Protein AF-A0A538QWW3-F1 (afdb_monomer)

Mean predicted aligned error: 13.83 Å

Structure (mmCIF, N/CA/C/O backbone):
data_AF-A0A538QWW3-F1
#
_entry.id   AF-A0A538QWW3-F1
#
loop_
_atom_site.group_PDB
_atom_site.id
_atom_site.type_symbol
_atom_site.label_atom_id
_atom_site.label_alt_id
_atom_site.label_comp_id
_atom_site.label_asym_id
_atom_site.label_entity_id
_atom_site.label_seq_id
_atom_site.pdbx_PDB_ins_code
_atom_site.Cartn_x
_atom_site.Cartn_y
_atom_site.Cartn_z
_atom_site.occupancy
_atom_site.B_iso_or_equiv
_atom_site.auth_seq_id
_atom_site.auth_comp_id
_atom_site.auth_asym_id
_atom_site.auth_atom_id
_atom_site.pdbx_PDB_model_num
ATOM 1 N N . SER A 1 1 ? 0.703 12.419 -10.344 1.00 78.25 1 SER A N 1
ATOM 2 C CA . SER A 1 1 ? 0.386 13.708 -9.673 1.00 78.25 1 SER A CA 1
ATOM 3 C C . SER A 1 1 ? -0.178 13.482 -8.267 1.00 78.25 1 SER A C 1
ATOM 5 O O . SER A 1 1 ? -0.816 12.458 -8.045 1.00 78.25 1 SER A O 1
ATOM 7 N N . SER A 1 2 ? -0.003 14.412 -7.312 1.00 77.75 2 SER A N 1
ATOM 8 C CA . SER A 1 2 ? -0.575 14.305 -5.947 1.00 77.75 2 SER A CA 1
ATOM 9 C C . SER A 1 2 ? -2.097 14.118 -5.947 1.00 77.75 2 SER A C 1
ATOM 11 O O . SER A 1 2 ? -2.632 13.401 -5.109 1.00 77.75 2 SER A O 1
ATOM 13 N N . ARG A 1 3 ? -2.795 14.693 -6.939 1.00 85.31 3 ARG A N 1
ATOM 14 C CA . ARG A 1 3 ? -4.247 14.516 -7.123 1.00 85.31 3 ARG A CA 1
ATOM 15 C C . ARG A 1 3 ? -4.625 13.088 -7.528 1.00 85.31 3 ARG A C 1
ATOM 17 O O . ARG A 1 3 ? -5.686 12.616 -7.147 1.00 85.31 3 ARG A O 1
ATOM 24 N N . GLU A 1 4 ? -3.783 12.401 -8.297 1.00 86.50 4 GLU A N 1
ATOM 25 C CA . GLU A 1 4 ? -4.025 11.001 -8.680 1.00 86.50 4 GLU A CA 1
ATOM 26 C C . GLU A 1 4 ? -3.789 10.066 -7.503 1.00 86.50 4 GLU A C 1
ATOM 28 O O . GLU A 1 4 ? -4.623 9.210 -7.238 1.00 86.50 4 GLU A O 1
ATOM 33 N N . GLN A 1 5 ? -2.713 10.290 -6.745 1.00 87.69 5 GLN A N 1
ATOM 34 C CA . GLN A 1 5 ? -2.453 9.519 -5.532 1.00 87.69 5 GLN A CA 1
ATOM 35 C C . GLN A 1 5 ? -3.594 9.671 -4.513 1.00 87.69 5 GLN A C 1
ATOM 37 O O . GLN A 1 5 ? -3.982 8.690 -3.888 1.00 87.69 5 GLN A O 1
ATOM 42 N N . TYR A 1 6 ? -4.188 10.865 -4.405 1.00 89.44 6 TYR A N 1
ATOM 43 C CA . TYR A 1 6 ? -5.386 11.078 -3.592 1.00 89.44 6 TYR A CA 1
ATOM 44 C C . TYR A 1 6 ? -6.577 10.239 -4.082 1.00 89.44 6 TYR A C 1
ATOM 46 O O . TYR A 1 6 ? -7.195 9.534 -3.292 1.00 89.44 6 TYR A O 1
ATOM 54 N N . ARG A 1 7 ? -6.847 10.220 -5.396 1.00 89.38 7 ARG A N 1
ATOM 55 C CA . ARG A 1 7 ? -7.897 9.361 -5.977 1.00 89.38 7 ARG A CA 1
ATOM 56 C C . ARG A 1 7 ? -7.643 7.877 -5.719 1.00 89.38 7 ARG A C 1
ATOM 58 O O . ARG A 1 7 ? -8.589 7.113 -5.547 1.00 89.38 7 ARG A O 1
ATOM 65 N N . TRP A 1 8 ? -6.382 7.446 -5.713 1.00 91.50 8 TRP A N 1
ATOM 66 C CA . TRP A 1 8 ? -6.031 6.072 -5.359 1.00 91.50 8 TRP A CA 1
ATOM 67 C C . TRP A 1 8 ? -6.380 5.771 -3.903 1.00 91.50 8 TRP A C 1
ATOM 69 O O . TRP A 1 8 ? -6.960 4.720 -3.643 1.00 91.50 8 TRP A O 1
ATOM 79 N N . MET A 1 9 ? -6.095 6.697 -2.981 1.00 93.38 9 MET A N 1
ATOM 80 C CA . MET A 1 9 ? -6.507 6.573 -1.580 1.00 93.38 9 MET A CA 1
ATOM 81 C C . MET A 1 9 ? -8.030 6.508 -1.460 1.00 93.38 9 MET A C 1
ATOM 83 O O . MET A 1 9 ? -8.527 5.590 -0.826 1.00 93.38 9 MET A O 1
ATOM 87 N N . GLU A 1 10 ? -8.782 7.401 -2.112 1.00 92.00 10 GLU A N 1
ATOM 88 C CA . GLU A 1 10 ? -10.256 7.385 -2.082 1.00 92.00 10 GLU A CA 1
ATOM 89 C C . GLU A 1 10 ? -10.829 6.038 -2.543 1.00 92.00 10 GLU A C 1
ATOM 91 O O . GLU A 1 10 ? -11.673 5.449 -1.866 1.00 92.00 10 GLU A O 1
ATOM 96 N N . ARG A 1 11 ? -10.325 5.510 -3.666 1.00 90.81 11 ARG A N 1
ATOM 97 C CA . ARG A 1 11 ? -10.724 4.192 -4.185 1.00 90.81 11 ARG A CA 1
ATOM 98 C C . ARG A 1 11 ? -10.365 3.067 -3.223 1.00 90.81 11 ARG A C 1
ATOM 100 O O . ARG A 1 11 ? -11.183 2.183 -2.986 1.00 90.81 11 ARG A O 1
ATOM 107 N N . PHE A 1 12 ? -9.162 3.109 -2.653 1.00 92.31 12 PHE A N 1
ATOM 108 C CA . PHE A 1 12 ? -8.731 2.112 -1.683 1.00 92.31 12 PHE A CA 1
ATOM 109 C C . PHE A 1 12 ? -9.616 2.129 -0.440 1.00 92.31 12 PHE A C 1
ATOM 111 O O . PHE A 1 12 ? -10.113 1.079 -0.049 1.00 92.31 12 PHE A O 1
ATOM 118 N N . VAL A 1 13 ? -9.881 3.303 0.131 1.00 92.75 13 VAL A N 1
ATOM 119 C CA . VAL A 1 13 ? -10.772 3.461 1.286 1.00 92.75 13 VAL A CA 1
ATOM 120 C C . VAL A 1 13 ? -12.167 2.917 0.983 1.00 92.75 13 VAL A C 1
ATOM 122 O O . VAL A 1 13 ? -12.717 2.187 1.802 1.00 92.75 13 VAL A O 1
ATOM 125 N N . GLY A 1 14 ? -12.705 3.177 -0.213 1.00 88.50 14 GLY A N 1
ATOM 126 C CA . GLY A 1 14 ? -13.983 2.610 -0.657 1.00 88.50 14 GLY A CA 1
ATOM 127 C C . GLY A 1 14 ? -14.010 1.076 -0.731 1.00 88.50 14 GLY A C 1
ATOM 128 O O . GLY A 1 14 ? -15.069 0.481 -0.553 1.00 88.50 14 GLY A O 1
ATOM 129 N N . SER A 1 15 ? -12.860 0.428 -0.942 1.00 87.88 15 SER A N 1
ATOM 130 C CA . SER A 1 15 ? -12.737 -1.039 -0.974 1.00 87.88 15 SER A CA 1
ATOM 131 C C . SER A 1 15 ? -12.601 -1.694 0.409 1.00 87.88 15 SER A C 1
ATOM 133 O O . SER A 1 15 ? -12.748 -2.911 0.529 1.00 87.88 15 SER A O 1
ATOM 135 N N . VAL A 1 16 ? -12.299 -0.916 1.458 1.00 89.50 16 VAL A N 1
ATOM 136 C CA . VAL A 1 16 ? -12.078 -1.441 2.814 1.00 89.50 16 VAL A CA 1
ATOM 137 C C . VAL A 1 16 ? -13.399 -1.918 3.404 1.00 89.50 16 VAL A C 1
ATOM 139 O O . VAL A 1 16 ? -14.355 -1.154 3.518 1.00 89.50 16 VAL A O 1
ATOM 142 N N . LEU A 1 17 ? -13.460 -3.177 3.831 1.00 82.62 17 LEU A N 1
ATOM 143 C CA . LEU A 1 17 ? -14.691 -3.742 4.389 1.00 82.62 17 LEU A CA 1
ATOM 144 C C . LEU A 1 17 ? -14.801 -3.691 5.909 1.00 82.62 17 LEU A C 1
ATOM 146 O O . LEU A 1 17 ? -15.907 -3.806 6.435 1.00 82.62 17 LEU A O 1
ATOM 150 N N . ASP A 1 18 ? -13.685 -3.532 6.616 1.00 86.00 18 ASP A N 1
ATOM 151 C CA . ASP A 1 18 ? -13.709 -3.217 8.042 1.00 86.00 18 ASP A CA 1
ATOM 152 C C . ASP A 1 18 ? -14.274 -1.798 8.208 1.00 86.00 18 ASP A C 1
ATOM 154 O O . ASP A 1 18 ? -13.600 -0.813 7.917 1.00 86.00 18 ASP A O 1
ATOM 158 N N . GLU A 1 19 ? -15.541 -1.716 8.616 1.00 88.12 19 GLU A N 1
ATOM 159 C CA . GLU A 1 19 ? -16.287 -0.470 8.818 1.00 88.12 19 GLU A CA 1
ATOM 160 C C . GLU A 1 19 ? -15.541 0.524 9.737 1.00 88.12 19 GLU A C 1
ATOM 162 O O . GLU A 1 19 ? -15.233 1.627 9.276 1.00 88.12 19 GLU A O 1
ATOM 167 N N . PRO A 1 20 ? -15.152 0.154 10.980 1.00 89.56 20 PRO A N 1
ATOM 168 C CA . PRO A 1 20 ? -14.334 1.008 11.840 1.00 89.56 20 PRO A CA 1
ATOM 169 C C . PRO A 1 20 ? -13.042 1.515 11.193 1.00 89.56 20 PRO A C 1
ATOM 171 O O . PRO A 1 20 ? -12.663 2.674 11.382 1.00 89.56 20 PRO A O 1
ATOM 174 N N . LEU A 1 21 ? -12.328 0.658 10.457 1.00 91.62 21 LEU A N 1
ATOM 175 C CA . LEU A 1 21 ? -11.115 1.074 9.755 1.00 91.62 21 LEU A CA 1
ATOM 176 C C . LEU A 1 21 ? -11.446 2.042 8.619 1.00 91.62 21 LEU A C 1
ATOM 178 O O . LEU A 1 21 ? -10.783 3.068 8.476 1.00 91.62 21 LEU A O 1
ATOM 182 N N . ARG A 1 22 ? -12.466 1.736 7.816 1.00 92.06 22 ARG A N 1
ATOM 183 C CA . ARG A 1 22 ? -12.878 2.570 6.691 1.00 92.06 22 ARG A CA 1
ATOM 184 C C . ARG A 1 22 ? -13.247 3.971 7.162 1.00 92.06 22 ARG A C 1
ATOM 186 O O . ARG A 1 22 ? -12.752 4.935 6.590 1.00 92.06 22 ARG A O 1
ATOM 193 N N . GLU A 1 23 ? -14.033 4.095 8.229 1.00 92.31 23 GLU A N 1
ATOM 194 C CA . GLU A 1 23 ? -14.380 5.388 8.831 1.00 92.31 23 GLU A CA 1
ATOM 195 C C . GLU A 1 23 ? -13.134 6.175 9.263 1.00 92.31 23 GLU A C 1
ATOM 197 O O . GLU A 1 23 ? -12.991 7.356 8.935 1.00 92.31 23 GLU A O 1
ATOM 202 N N . ARG A 1 24 ? -12.180 5.517 9.938 1.00 94.25 24 ARG A N 1
ATOM 203 C CA . ARG A 1 24 ? -10.902 6.141 10.325 1.00 94.25 24 ARG A CA 1
ATOM 204 C C . ARG A 1 24 ? -10.103 6.607 9.115 1.00 94.25 24 ARG A C 1
ATOM 206 O O . ARG A 1 24 ? -9.533 7.697 9.148 1.00 94.25 24 ARG A O 1
ATOM 213 N N . LEU A 1 25 ? -10.069 5.810 8.050 1.00 95.38 25 LEU A N 1
ATOM 214 C CA . LEU A 1 25 ? -9.359 6.170 6.832 1.00 95.38 25 LEU A CA 1
ATOM 215 C C . LEU A 1 25 ? -10.032 7.346 6.114 1.00 95.38 25 LEU A C 1
ATOM 217 O O . LEU A 1 25 ? -9.315 8.262 5.720 1.00 95.38 25 LEU A O 1
ATOM 221 N N . ILE A 1 26 ? -11.369 7.388 6.028 1.00 94.00 26 ILE A N 1
ATOM 222 C CA . ILE A 1 26 ? -12.127 8.527 5.470 1.00 94.00 26 ILE A CA 1
ATOM 223 C C . ILE A 1 26 ? -11.737 9.831 6.176 1.00 94.00 26 ILE A C 1
ATOM 225 O O . ILE A 1 26 ? -11.444 10.827 5.521 1.00 94.00 26 ILE A O 1
ATOM 229 N N . ILE A 1 27 ? -11.668 9.820 7.508 1.00 93.88 27 ILE A N 1
ATOM 230 C CA . ILE A 1 27 ? -11.266 11.001 8.286 1.00 93.88 27 ILE A CA 1
ATOM 231 C C . ILE A 1 27 ? -9.786 11.335 8.047 1.00 93.88 27 ILE A C 1
ATOM 233 O O . ILE A 1 27 ? -9.409 12.502 7.935 1.00 93.88 27 ILE A O 1
ATOM 237 N N . SER A 1 28 ? -8.926 10.318 7.958 1.00 95.50 28 SER A N 1
ATOM 238 C CA . SER A 1 28 ? -7.481 10.516 7.812 1.00 95.50 28 SER A CA 1
ATOM 239 C C . SER A 1 28 ? -7.089 11.193 6.498 1.00 95.50 28 SER A C 1
ATOM 241 O O . SER A 1 28 ? -6.098 11.929 6.471 1.00 95.50 28 SER A O 1
ATOM 243 N N . ILE A 1 29 ? -7.864 10.977 5.429 1.00 92.56 29 ILE A N 1
ATOM 244 C CA . ILE A 1 29 ? -7.560 11.522 4.105 1.00 92.56 29 ILE A CA 1
ATOM 245 C C . ILE A 1 29 ? -8.024 12.970 3.923 1.00 92.56 29 ILE A C 1
ATOM 247 O O . ILE A 1 29 ? -7.627 13.598 2.952 1.00 92.56 29 ILE A O 1
ATOM 251 N N . ASP A 1 30 ? -8.793 13.543 4.849 1.00 91.00 30 ASP A N 1
ATOM 252 C CA . ASP A 1 30 ? -9.335 14.894 4.678 1.00 91.00 30 ASP A CA 1
ATOM 253 C C . ASP A 1 30 ? -8.367 16.009 5.116 1.00 91.00 30 ASP A C 1
ATOM 255 O O . ASP A 1 30 ? -7.974 16.090 6.276 1.00 91.00 30 ASP A O 1
ATOM 259 N N . GLY A 1 31 ? -8.009 16.928 4.221 1.00 86.56 31 GLY A N 1
ATOM 260 C CA . GLY A 1 31 ? -7.201 18.109 4.552 1.00 86.56 31 GLY A CA 1
ATOM 261 C C . GLY A 1 31 ? -5.676 17.908 4.523 1.00 86.56 31 GLY A C 1
ATOM 262 O O . GLY A 1 31 ? -5.135 16.983 3.911 1.00 86.56 31 GLY A O 1
ATOM 263 N N . LYS A 1 32 ? -4.936 18.848 5.133 1.00 88.88 32 LYS A N 1
ATOM 264 C CA . LYS A 1 32 ? -3.461 18.874 5.084 1.00 88.88 32 LYS A CA 1
ATOM 265 C C . LYS A 1 32 ? -2.876 17.674 5.841 1.00 88.88 32 LYS A C 1
ATOM 267 O O . LYS A 1 32 ? -3.297 17.367 6.949 1.00 88.88 32 LYS A O 1
ATOM 272 N N . GLY A 1 33 ? -1.877 17.015 5.249 1.00 89.56 33 GLY A N 1
ATOM 273 C CA . GLY A 1 33 ? -1.226 15.846 5.859 1.00 89.56 33 GLY A CA 1
ATOM 274 C C . GLY A 1 33 ? -1.998 14.531 5.693 1.00 89.56 33 GLY A C 1
ATOM 275 O O . GLY A 1 33 ? -1.711 13.565 6.398 1.00 89.56 33 GLY A O 1
ATOM 276 N N . ALA A 1 34 ? -2.951 14.474 4.755 1.00 92.56 34 ALA A N 1
ATOM 277 C CA . ALA A 1 34 ? -3.742 13.286 4.430 1.00 92.56 34 ALA A CA 1
ATOM 278 C C . ALA A 1 34 ? -2.905 12.009 4.245 1.00 92.56 34 ALA A C 1
ATOM 280 O O . ALA A 1 34 ? -3.192 10.979 4.846 1.00 92.56 34 ALA A O 1
ATOM 281 N N . PHE A 1 35 ? -1.825 12.084 3.462 1.00 90.44 35 PHE A N 1
ATOM 282 C CA . PHE A 1 35 ? -0.953 10.938 3.188 1.00 90.44 35 PHE A CA 1
ATOM 283 C C . PHE A 1 35 ? -0.283 10.376 4.440 1.00 90.44 35 PHE A C 1
ATOM 285 O O . PHE A 1 35 ? -0.208 9.158 4.593 1.00 90.44 35 PHE A O 1
ATOM 292 N N . ARG A 1 36 ? 0.204 11.253 5.328 1.00 90.75 36 ARG A N 1
ATOM 293 C CA . ARG A 1 36 ? 0.856 10.836 6.572 1.00 90.75 36 ARG A CA 1
ATOM 294 C C . ARG A 1 36 ? -0.152 10.140 7.481 1.00 90.75 36 ARG A C 1
ATOM 296 O O . ARG A 1 36 ? 0.020 8.964 7.771 1.00 90.75 36 ARG A O 1
ATOM 303 N N . ARG A 1 37 ? -1.269 10.805 7.794 1.00 93.12 37 ARG A N 1
ATOM 304 C CA . ARG A 1 37 ? -2.307 10.243 8.675 1.00 93.12 37 ARG A CA 1
ATOM 305 C C . ARG A 1 37 ? -2.913 8.950 8.136 1.00 93.12 37 ARG A C 1
ATOM 307 O O . ARG A 1 37 ? -3.185 8.041 8.909 1.00 93.12 37 ARG A O 1
ATOM 314 N N . PHE A 1 38 ? -3.102 8.843 6.825 1.00 94.94 38 PHE A N 1
ATOM 315 C CA . PHE A 1 38 ? -3.553 7.603 6.201 1.00 94.94 38 PHE A CA 1
ATOM 316 C C . PHE A 1 38 ? -2.573 6.448 6.446 1.00 94.94 38 PHE A C 1
ATOM 318 O O . PHE A 1 38 ? -2.989 5.371 6.873 1.00 94.94 38 PHE A O 1
ATOM 325 N N . LYS A 1 39 ? -1.265 6.671 6.239 1.00 90.31 39 LYS A N 1
ATOM 326 C CA . LYS A 1 39 ? -0.232 5.673 6.563 1.00 90.31 39 LYS A CA 1
ATOM 327 C C . LYS A 1 39 ? -0.219 5.350 8.060 1.00 90.31 39 LYS A C 1
ATOM 329 O O . LYS A 1 39 ? -0.112 4.176 8.400 1.00 90.31 39 LYS A O 1
ATOM 334 N N . ASP A 1 40 ? -0.370 6.356 8.920 1.00 91.12 40 ASP A N 1
ATOM 335 C CA . ASP A 1 40 ? -0.381 6.188 10.378 1.00 91.12 40 ASP A CA 1
ATOM 336 C C . ASP A 1 40 ? -1.537 5.288 10.829 1.00 91.12 40 ASP A C 1
ATOM 338 O O . ASP A 1 40 ? -1.336 4.379 11.631 1.00 91.12 40 ASP A O 1
ATOM 342 N N . VAL A 1 41 ? -2.738 5.475 10.266 1.00 92.31 41 VAL A N 1
ATOM 343 C CA . VAL A 1 41 ? -3.880 4.585 10.526 1.00 92.31 41 VAL A CA 1
ATOM 344 C C . VAL A 1 41 ? -3.551 3.156 10.095 1.00 92.31 41 VAL A C 1
ATOM 346 O O . VAL A 1 41 ? -3.798 2.223 10.854 1.00 92.31 41 VAL A O 1
ATOM 349 N N . LEU A 1 42 ? -2.942 2.970 8.920 1.00 90.88 42 LEU A N 1
ATOM 350 C CA . LEU A 1 42 ? -2.574 1.6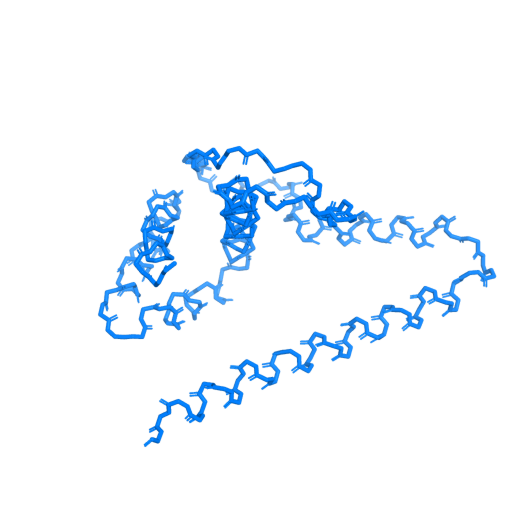46 8.414 1.00 90.88 42 LEU A CA 1
ATOM 351 C C . LEU A 1 42 ? -1.494 0.937 9.249 1.00 90.88 42 LEU A C 1
ATOM 353 O O . LEU A 1 42 ? -1.425 -0.290 9.205 1.00 90.88 42 LEU A O 1
ATOM 357 N N . LEU A 1 43 ? -0.679 1.640 10.046 1.00 85.62 43 LEU A N 1
ATOM 358 C CA . LEU A 1 43 ? 0.307 0.991 10.929 1.00 85.62 43 LEU A CA 1
ATOM 359 C C . LEU A 1 43 ? -0.346 0.023 11.923 1.00 85.62 43 LEU A C 1
ATOM 361 O O . LEU A 1 43 ? 0.241 -1.008 12.247 1.00 85.62 43 LEU A O 1
ATOM 365 N N . ALA A 1 44 ? -1.572 0.318 12.360 1.00 85.19 44 ALA A N 1
ATOM 366 C CA . ALA A 1 44 ? -2.334 -0.549 13.254 1.00 85.19 44 ALA A CA 1
ATOM 367 C C . ALA A 1 44 ? -3.004 -1.742 12.537 1.00 85.19 44 ALA A C 1
ATOM 369 O O . ALA A 1 44 ? -3.545 -2.621 13.205 1.00 85.19 44 ALA A O 1
ATOM 370 N N . TYR A 1 45 ? -2.963 -1.796 11.199 1.00 87.81 45 TYR A N 1
ATOM 371 C CA . TYR A 1 45 ? -3.652 -2.798 10.377 1.00 87.81 45 TYR A CA 1
ATOM 372 C C . TYR A 1 45 ? -2.700 -3.389 9.322 1.00 87.81 45 TYR A C 1
ATOM 374 O O . TYR A 1 45 ? -2.798 -3.048 8.141 1.00 87.81 45 TYR A O 1
ATOM 382 N N . PRO A 1 46 ? -1.779 -4.297 9.707 1.00 82.69 46 PRO A N 1
ATOM 383 C CA . PRO A 1 46 ? -0.721 -4.791 8.821 1.00 82.69 46 PRO A CA 1
ATOM 384 C C . PRO A 1 46 ? -1.214 -5.391 7.496 1.00 82.69 46 PRO A C 1
ATOM 386 O O . PRO A 1 46 ? -0.605 -5.140 6.460 1.00 82.69 46 PRO A O 1
ATOM 389 N N . ALA A 1 47 ? -2.331 -6.128 7.511 1.00 81.56 47 ALA A N 1
ATOM 390 C CA . ALA A 1 47 ? -2.907 -6.734 6.307 1.00 81.56 47 ALA A CA 1
ATOM 391 C C . ALA A 1 47 ? -3.442 -5.681 5.318 1.00 81.56 47 ALA A C 1
ATOM 393 O O . ALA A 1 47 ? -3.177 -5.742 4.121 1.00 81.56 47 ALA A O 1
ATOM 394 N N . GLU A 1 48 ? -4.151 -4.667 5.817 1.00 86.06 48 GLU A N 1
ATOM 395 C CA . GLU A 1 48 ? -4.684 -3.571 4.996 1.00 86.06 48 GLU A CA 1
ATOM 396 C C . GLU A 1 48 ? -3.570 -2.633 4.527 1.00 86.06 48 GLU A C 1
ATOM 398 O O . GLU A 1 48 ? -3.596 -2.141 3.401 1.00 86.06 48 GLU A O 1
ATOM 403 N N . ARG A 1 49 ? -2.542 -2.443 5.361 1.00 87.94 49 ARG A N 1
ATOM 404 C CA . ARG A 1 49 ? -1.312 -1.742 4.993 1.00 87.94 49 ARG A CA 1
ATOM 405 C C . ARG A 1 49 ? -0.640 -2.413 3.806 1.00 87.94 49 ARG A C 1
ATOM 407 O O . ARG A 1 49 ? -0.303 -1.737 2.840 1.00 87.94 49 ARG A O 1
ATOM 414 N N . GLU A 1 50 ? -0.441 -3.723 3.880 1.00 84.00 50 GLU A N 1
ATOM 415 C CA . GLU A 1 50 ? 0.133 -4.503 2.787 1.00 84.00 50 GLU A CA 1
ATOM 416 C C . GLU A 1 50 ? -0.727 -4.400 1.523 1.00 84.00 50 GLU A C 1
ATOM 418 O O . GLU A 1 50 ? -0.204 -4.050 0.466 1.00 84.00 50 GLU A O 1
ATOM 423 N N . ARG A 1 51 ? -2.052 -4.555 1.649 1.00 89.44 51 ARG A N 1
ATOM 424 C CA . ARG A 1 51 ? -2.988 -4.401 0.526 1.00 89.44 51 ARG A CA 1
ATOM 425 C C . ARG A 1 51 ? -2.880 -3.029 -0.142 1.00 89.44 51 ARG A C 1
ATOM 427 O O . ARG A 1 51 ? -2.901 -2.943 -1.368 1.00 89.44 51 ARG A O 1
ATOM 434 N N . TRP A 1 52 ? -2.735 -1.961 0.644 1.00 90.69 52 TRP A N 1
ATOM 435 C CA . TRP A 1 52 ? -2.503 -0.614 0.119 1.00 90.69 52 TRP A CA 1
ATOM 436 C C . TRP A 1 52 ? -1.187 -0.514 -0.657 1.00 90.69 52 TRP A C 1
ATOM 438 O O . TRP A 1 52 ? -1.168 0.058 -1.747 1.00 90.69 52 TRP A O 1
ATOM 448 N N . PHE A 1 53 ? -0.088 -1.054 -0.118 1.00 88.06 53 PHE A N 1
ATOM 449 C CA . PHE A 1 53 ? 1.213 -0.989 -0.785 1.00 88.06 53 PHE A CA 1
ATOM 450 C C . PHE A 1 53 ? 1.232 -1.771 -2.097 1.00 88.06 53 PHE A C 1
ATOM 452 O O . PHE A 1 53 ? 1.747 -1.239 -3.078 1.00 88.06 53 PHE A O 1
ATOM 459 N N . SER A 1 54 ? 0.633 -2.964 -2.138 1.00 85.12 54 SER A N 1
ATOM 460 C CA . SER A 1 54 ? 0.483 -3.739 -3.375 1.00 85.12 54 SER A CA 1
ATOM 461 C C . SER A 1 54 ? -0.348 -2.979 -4.407 1.00 85.12 54 SER A C 1
ATOM 463 O O . SER A 1 54 ? 0.147 -2.685 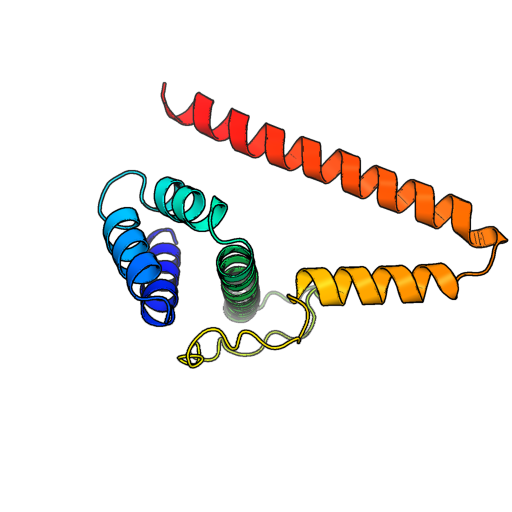-5.489 1.00 85.12 54 SER A O 1
ATOM 465 N N . TYR A 1 55 ? -1.551 -2.528 -4.033 1.00 85.75 55 TYR A N 1
ATOM 466 C CA . TYR A 1 55 ? -2.426 -1.767 -4.931 1.00 85.75 55 TYR A CA 1
ATOM 467 C C . TYR A 1 55 ? -1.751 -0.505 -5.490 1.00 85.75 55 TYR A C 1
ATOM 469 O O . TYR A 1 55 ? -1.837 -0.206 -6.681 1.00 85.75 55 TYR A O 1
ATOM 477 N N . ARG A 1 56 ? -1.045 0.247 -4.637 1.00 88.88 56 ARG A N 1
ATOM 478 C CA . ARG A 1 56 ? -0.313 1.447 -5.056 1.00 88.88 56 ARG A CA 1
ATOM 479 C C . ARG A 1 56 ? 0.864 1.111 -5.972 1.00 88.88 56 ARG A C 1
ATOM 481 O O . ARG A 1 56 ? 1.135 1.891 -6.882 1.00 88.88 56 ARG A O 1
ATOM 488 N N . ALA A 1 57 ? 1.579 0.016 -5.717 1.00 86.88 57 ALA A N 1
ATOM 489 C CA . ALA A 1 57 ? 2.684 -0.421 -6.564 1.00 86.88 57 ALA A CA 1
ATOM 490 C C . ALA A 1 57 ? 2.183 -0.774 -7.968 1.00 86.88 57 ALA A C 1
ATOM 492 O O . ALA A 1 57 ? 2.733 -0.264 -8.939 1.00 86.88 57 ALA A O 1
ATOM 493 N N . ASP A 1 58 ? 1.087 -1.527 -8.070 1.00 86.50 58 ASP A N 1
ATOM 494 C CA . ASP A 1 58 ? 0.481 -1.904 -9.352 1.00 86.50 58 ASP A CA 1
ATOM 495 C C . ASP A 1 58 ? 0.063 -0.669 -10.161 1.00 86.50 58 ASP A C 1
ATOM 497 O O . ASP A 1 58 ? 0.406 -0.527 -11.335 1.00 86.50 58 ASP A O 1
ATOM 501 N N . LEU A 1 59 ? -0.596 0.291 -9.505 1.00 86.94 59 LEU A N 1
ATOM 502 C CA . LEU A 1 59 ? -0.960 1.569 -10.116 1.00 86.94 59 LEU A CA 1
ATOM 503 C C . LEU A 1 59 ? 0.257 2.369 -10.586 1.00 86.94 59 LEU A C 1
ATOM 505 O O . LEU A 1 59 ? 0.233 2.955 -11.666 1.00 86.94 59 LEU A O 1
ATOM 509 N N . LEU A 1 60 ? 1.322 2.407 -9.782 1.00 88.81 60 LEU A N 1
ATOM 510 C CA . LEU A 1 60 ? 2.545 3.119 -10.129 1.00 88.81 60 LEU A CA 1
ATOM 511 C C . LEU A 1 60 ? 3.230 2.479 -11.338 1.00 88.81 60 LEU A C 1
ATOM 513 O O . LEU A 1 60 ? 3.605 3.191 -12.266 1.00 88.81 60 LEU A O 1
ATOM 517 N N . HIS A 1 61 ? 3.364 1.153 -11.341 1.00 88.38 61 HIS A N 1
ATOM 518 C CA . HIS A 1 61 ? 3.925 0.410 -12.463 1.00 88.38 61 HIS A CA 1
ATOM 519 C C . HIS A 1 61 ? 3.117 0.655 -13.738 1.00 88.38 61 HIS A C 1
ATOM 521 O O . HIS A 1 61 ? 3.702 0.861 -14.803 1.00 88.38 61 HIS A O 1
ATOM 527 N N . TRP A 1 62 ? 1.786 0.712 -13.629 1.00 87.00 62 TRP A N 1
ATOM 528 C CA . TRP A 1 62 ? 0.922 0.941 -14.781 1.00 87.00 62 TRP A CA 1
ATOM 529 C C . TRP A 1 62 ? 1.088 2.357 -15.322 1.00 87.00 62 TRP A C 1
ATOM 531 O O . TRP A 1 62 ? 1.287 2.543 -16.520 1.00 87.00 62 TRP A O 1
ATOM 541 N N . HIS A 1 63 ? 1.102 3.359 -14.442 1.00 86.69 63 HIS A N 1
ATOM 542 C CA . HIS A 1 63 ? 1.359 4.747 -14.828 1.00 86.69 63 HIS A CA 1
ATOM 543 C C . HIS A 1 63 ? 2.733 4.927 -15.478 1.00 86.69 63 HIS A C 1
ATOM 545 O O . HIS A 1 63 ? 2.842 5.681 -16.441 1.00 86.69 63 HIS A O 1
ATOM 551 N N . ILE A 1 64 ? 3.769 4.238 -14.988 1.00 88.75 64 ILE A N 1
ATOM 552 C CA . ILE A 1 64 ? 5.103 4.254 -15.604 1.00 88.75 64 ILE A CA 1
ATOM 553 C C . ILE A 1 64 ? 5.046 3.649 -17.010 1.00 88.75 64 ILE A C 1
ATOM 555 O O . ILE A 1 64 ? 5.554 4.260 -17.948 1.00 88.75 64 ILE A O 1
ATOM 559 N N . ALA A 1 65 ? 4.403 2.489 -17.174 1.00 87.50 65 ALA A N 1
ATOM 560 C CA . ALA A 1 65 ? 4.262 1.835 -18.474 1.00 87.50 65 ALA A CA 1
ATOM 561 C C . ALA A 1 65 ? 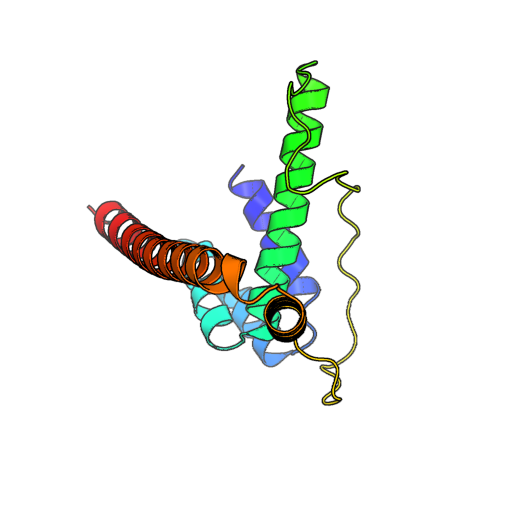3.513 2.725 -19.481 1.00 87.50 65 ALA A C 1
ATOM 563 O O . ALA A 1 65 ? 3.990 2.936 -20.593 1.00 87.50 65 ALA A O 1
ATOM 564 N N . GLN A 1 66 ? 2.393 3.320 -19.065 1.00 88.38 66 GLN A N 1
ATOM 565 C CA . GLN A 1 66 ? 1.615 4.246 -19.893 1.00 88.38 66 GLN A CA 1
ATOM 566 C C . GLN A 1 66 ? 2.391 5.515 -20.243 1.00 88.38 66 GLN A C 1
ATOM 568 O O . GLN A 1 66 ? 2.296 6.013 -21.361 1.00 88.38 66 GLN A O 1
ATOM 573 N N . TRP A 1 67 ? 3.176 6.045 -19.306 1.00 90.31 67 TRP A N 1
ATOM 574 C CA . TRP A 1 67 ? 4.008 7.210 -19.572 1.00 90.31 67 TRP A CA 1
ATOM 575 C C . TRP A 1 67 ? 5.093 6.906 -20.612 1.00 90.31 67 TRP A C 1
ATOM 577 O O . TRP A 1 67 ? 5.288 7.709 -21.523 1.00 90.31 67 TRP A O 1
ATOM 587 N N . LEU A 1 68 ? 5.758 5.749 -20.514 1.00 89.94 68 LEU A N 1
ATOM 588 C CA . LEU A 1 68 ? 6.762 5.309 -21.489 1.00 89.94 68 LEU A CA 1
ATOM 589 C C . LEU A 1 68 ? 6.152 5.142 -22.885 1.00 89.94 68 LEU A C 1
ATOM 591 O O . LEU A 1 68 ? 6.705 5.658 -23.854 1.00 89.94 68 LEU A O 1
ATOM 595 N N . GLU A 1 69 ? 4.988 4.494 -22.969 1.00 88.88 69 GLU A N 1
ATOM 596 C CA . GLU A 1 69 ? 4.242 4.302 -24.216 1.00 88.88 69 GLU A CA 1
ATOM 597 C C . GLU A 1 69 ? 3.864 5.643 -24.865 1.00 88.88 69 GLU A C 1
ATOM 599 O O . GLU A 1 69 ? 4.128 5.853 -26.046 1.00 88.88 69 GLU A O 1
ATOM 604 N N . GLN A 1 70 ? 3.339 6.595 -24.086 1.00 92.38 70 GLN A N 1
ATOM 605 C CA . GLN A 1 70 ? 2.962 7.932 -24.571 1.00 92.38 70 GLN A CA 1
ATOM 606 C C . GLN A 1 70 ? 4.134 8.756 -25.114 1.00 92.38 70 GLN A C 1
ATOM 608 O O . GLN A 1 70 ? 3.919 9.655 -25.925 1.00 92.38 70 GLN A O 1
ATOM 613 N N . HIS A 1 71 ? 5.353 8.489 -24.645 1.00 92.94 71 HIS A N 1
ATOM 614 C CA . HIS A 1 71 ? 6.560 9.195 -25.076 1.00 92.94 71 HIS A CA 1
ATOM 615 C C . HIS A 1 71 ? 7.378 8.386 -26.091 1.00 92.94 71 HIS A C 1
ATOM 617 O O . HIS A 1 71 ? 8.484 8.799 -26.432 1.00 92.94 71 HIS A O 1
ATOM 623 N N . GLU A 1 72 ? 6.854 7.244 -26.556 1.00 92.12 72 GLU A N 1
ATOM 624 C CA . GLU A 1 72 ? 7.526 6.329 -27.487 1.00 92.12 72 GLU A CA 1
ATOM 625 C C . GLU A 1 72 ? 8.903 5.860 -26.968 1.00 92.12 72 GLU A C 1
ATOM 627 O O . GLU A 1 72 ? 9.830 5.572 -27.728 1.00 92.12 72 GLU A O 1
ATOM 632 N N . ILE A 1 73 ? 9.051 5.775 -25.641 1.00 90.31 73 ILE A N 1
ATOM 633 C CA . ILE A 1 73 ? 10.295 5.371 -24.983 1.00 90.31 73 ILE A CA 1
ATOM 634 C C . ILE A 1 73 ? 10.281 3.857 -24.793 1.00 90.31 73 ILE A C 1
ATOM 636 O O . ILE A 1 73 ? 9.474 3.314 -24.042 1.00 90.31 73 ILE A O 1
ATOM 640 N N . THR A 1 74 ? 11.233 3.171 -25.427 1.00 85.00 74 THR A N 1
ATOM 641 C CA . THR A 1 74 ? 11.441 1.729 -25.233 1.00 85.00 74 THR A CA 1
ATOM 642 C C . THR A 1 74 ? 12.486 1.488 -24.148 1.00 85.00 74 THR A C 1
ATOM 644 O O . THR A 1 74 ? 13.618 1.966 -24.245 1.00 85.00 74 THR A O 1
ATOM 647 N N . ALA A 1 75 ? 12.115 0.745 -23.105 1.00 79.38 75 ALA A N 1
ATOM 648 C CA . ALA A 1 75 ? 13.054 0.325 -22.073 1.00 79.38 75 ALA A CA 1
ATOM 649 C C . ALA A 1 75 ? 14.042 -0.710 -22.638 1.00 79.38 75 ALA A C 1
ATOM 651 O O . ALA A 1 75 ? 13.658 -1.616 -23.370 1.00 79.38 75 ALA A O 1
ATOM 652 N N . ILE A 1 76 ? 15.324 -0.571 -22.292 1.00 83.50 76 ILE A N 1
ATOM 653 C CA . ILE A 1 76 ? 16.389 -1.483 -22.751 1.00 83.50 76 ILE A CA 1
ATOM 654 C C . ILE A 1 76 ? 16.351 -2.811 -21.976 1.00 83.50 76 ILE A C 1
ATOM 656 O O . ILE A 1 76 ? 16.746 -3.845 -22.504 1.00 83.50 76 ILE A O 1
ATOM 660 N N . ASN A 1 77 ? 15.876 -2.776 -20.729 1.00 84.50 77 ASN A N 1
ATOM 661 C CA . ASN A 1 77 ? 15.723 -3.945 -19.871 1.00 84.50 77 ASN A CA 1
ATOM 662 C C . ASN A 1 77 ? 14.247 -4.160 -19.555 1.00 84.50 77 ASN A C 1
ATOM 664 O O . ASN A 1 77 ? 13.502 -3.186 -19.407 1.00 84.50 77 ASN A O 1
ATOM 668 N N . ASP A 1 78 ? 13.870 -5.419 -19.353 1.00 80.88 78 ASP A N 1
ATOM 669 C CA . ASP A 1 78 ? 12.547 -5.746 -18.846 1.00 80.88 78 ASP A CA 1
ATOM 670 C C . ASP A 1 78 ? 12.372 -5.192 -17.423 1.00 80.88 78 ASP A C 1
ATOM 672 O O . ASP A 1 78 ? 13.288 -5.294 -16.593 1.00 80.88 78 ASP A O 1
ATOM 676 N N . PRO A 1 79 ? 11.214 -4.585 -17.111 1.00 82.12 79 PRO A N 1
ATOM 677 C CA . PRO A 1 79 ? 10.947 -4.113 -15.766 1.00 82.12 79 PRO A CA 1
ATOM 678 C C . PRO A 1 79 ? 10.959 -5.286 -14.771 1.00 82.12 79 PRO A C 1
ATOM 680 O O . PRO A 1 79 ? 10.365 -6.331 -15.045 1.00 82.12 79 PRO A O 1
ATOM 683 N N . PRO A 1 80 ? 11.552 -5.118 -13.573 1.00 77.44 80 PRO A N 1
ATOM 684 C CA . PRO A 1 80 ? 11.631 -6.186 -12.573 1.00 77.44 80 PRO A CA 1
ATOM 685 C C . PRO A 1 80 ? 10.260 -6.593 -12.007 1.00 77.44 80 PRO A C 1
ATOM 687 O O . PRO A 1 80 ? 10.153 -7.619 -11.345 1.00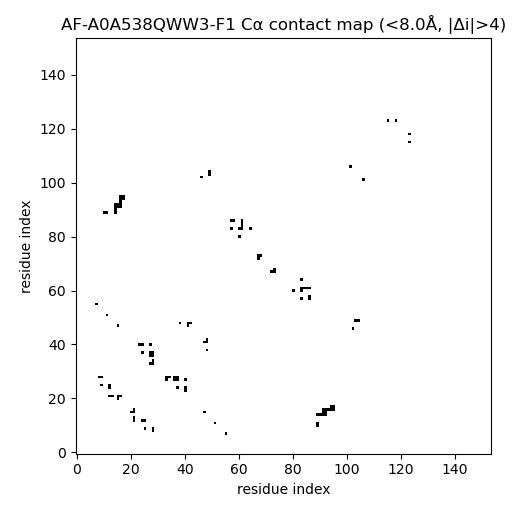 77.44 80 PRO A O 1
ATOM 690 N N . TRP A 1 81 ? 9.218 -5.794 -12.260 1.00 79.81 81 TRP A N 1
ATOM 691 C CA . TRP A 1 81 ? 7.824 -6.078 -11.911 1.00 79.81 81 TRP A CA 1
ATOM 692 C C . TRP A 1 81 ? 7.026 -6.760 -13.039 1.00 79.81 81 TRP A C 1
ATOM 694 O O . TRP A 1 81 ? 5.844 -7.033 -12.856 1.00 79.81 81 TRP A O 1
ATOM 704 N N . GLY A 1 82 ? 7.647 -7.064 -14.185 1.00 82.12 82 GLY A N 1
ATOM 705 C CA . GLY A 1 82 ? 7.023 -7.805 -15.284 1.00 82.12 82 GLY A CA 1
ATOM 706 C C . GLY A 1 82 ? 5.990 -7.013 -16.096 1.00 82.12 82 GLY A C 1
ATOM 707 O O . GLY A 1 82 ? 5.997 -5.780 -16.123 1.00 82.12 82 GLY A O 1
ATOM 708 N N . ILE A 1 83 ? 5.118 -7.741 -16.805 1.00 74.38 83 ILE A N 1
ATOM 709 C CA . ILE A 1 83 ? 4.046 -7.160 -17.627 1.00 74.38 83 ILE A CA 1
ATOM 710 C C . ILE A 1 83 ? 3.008 -6.531 -16.702 1.00 74.38 83 ILE A C 1
ATOM 712 O O . ILE A 1 83 ? 2.448 -7.204 -15.839 1.00 74.38 83 ILE A O 1
ATOM 716 N N . VAL A 1 84 ? 2.742 -5.242 -16.901 1.00 74.38 84 VAL A N 1
ATOM 717 C CA . VAL A 1 84 ? 1.774 -4.510 -16.090 1.00 74.38 84 VAL A CA 1
ATOM 718 C C . VAL A 1 84 ? 0.399 -4.570 -16.735 1.00 74.38 84 VAL A C 1
ATOM 720 O O . VAL A 1 84 ? 0.200 -4.061 -17.837 1.00 74.38 84 VAL A O 1
ATOM 723 N N . GLU A 1 85 ? -0.559 -5.168 -16.038 1.00 74.12 85 GLU A N 1
ATOM 724 C CA . GLU A 1 85 ? -1.959 -5.147 -16.453 1.00 74.12 85 GLU A CA 1
ATOM 725 C C . GLU A 1 85 ? -2.624 -3.803 -16.107 1.00 74.12 85 GLU A C 1
ATOM 727 O O . GLU A 1 85 ? -2.200 -3.116 -15.171 1.00 74.12 85 GLU A O 1
ATOM 732 N N . PRO A 1 86 ? -3.681 -3.399 -16.838 1.00 71.19 86 PRO A N 1
ATOM 733 C CA . PRO A 1 86 ? -4.507 -2.269 -16.441 1.00 71.19 86 PRO A CA 1
ATOM 734 C C . PRO A 1 86 ? -5.019 -2.462 -15.009 1.00 71.19 86 PRO A C 1
ATOM 736 O O . PRO A 1 86 ? -5.457 -3.568 -14.681 1.00 71.19 86 PRO A O 1
ATOM 739 N N . PRO A 1 87 ? -5.014 -1.419 -14.158 1.00 66.38 87 PRO A N 1
ATOM 740 C CA . PRO A 1 87 ? -5.408 -1.558 -12.768 1.00 66.38 87 PRO A CA 1
ATOM 741 C C . PRO A 1 87 ? -6.855 -2.042 -12.713 1.00 66.38 87 PRO A C 1
ATOM 743 O O . PRO A 1 87 ? -7.766 -1.324 -13.134 1.00 66.38 87 PRO A O 1
ATOM 746 N N . GLN A 1 88 ? -7.069 -3.260 -12.220 1.00 62.50 88 GLN A N 1
ATOM 747 C CA . GLN A 1 88 ? -8.416 -3.766 -11.994 1.00 62.50 88 GLN A CA 1
ATOM 748 C C . GLN A 1 88 ? -9.060 -2.959 -10.858 1.00 62.50 88 GLN A C 1
ATOM 750 O O . GLN A 1 88 ? -8.393 -2.597 -9.883 1.00 62.50 88 GLN A O 1
ATOM 755 N N . GLU A 1 89 ? -10.349 -2.631 -10.983 1.00 60.94 89 GLU A N 1
ATOM 756 C CA . GLU A 1 89 ? -11.083 -1.996 -9.886 1.00 60.94 89 GLU A CA 1
ATOM 757 C C . GLU A 1 89 ? -11.034 -2.923 -8.668 1.00 60.94 89 GLU A C 1
ATOM 759 O O . GLU A 1 89 ? -11.342 -4.108 -8.786 1.00 60.94 89 GLU A O 1
ATOM 764 N N . LEU A 1 90 ? -10.599 -2.394 -7.515 1.00 59.50 90 LEU A N 1
ATOM 765 C CA . LEU A 1 90 ? -10.449 -3.175 -6.287 1.00 59.50 90 LEU A CA 1
ATOM 766 C C . LEU A 1 90 ? -11.755 -3.936 -6.013 1.00 59.50 90 LEU A C 1
ATOM 768 O O . LEU A 1 90 ? -12.775 -3.286 -5.760 1.00 59.50 90 LEU A O 1
ATOM 772 N N . PRO A 1 91 ? -11.762 -5.282 -6.039 1.00 52.12 91 PRO A N 1
ATOM 773 C CA . PRO A 1 91 ? -12.943 -6.016 -5.632 1.00 52.12 91 PRO A CA 1
ATOM 774 C C . PRO A 1 91 ? -13.237 -5.652 -4.175 1.00 52.12 91 PRO A C 1
ATOM 776 O O . PRO A 1 91 ? -12.330 -5.610 -3.343 1.00 52.12 91 PRO A O 1
ATOM 779 N N . ALA A 1 92 ? -14.501 -5.371 -3.854 1.00 51.41 92 ALA A N 1
ATOM 780 C CA . ALA A 1 92 ? -14.957 -5.233 -2.476 1.00 51.41 92 ALA A CA 1
ATOM 781 C C . ALA A 1 92 ? -14.847 -6.614 -1.802 1.00 51.41 92 ALA A C 1
ATOM 783 O O . ALA A 1 92 ? -15.800 -7.392 -1.790 1.00 51.41 92 ALA A O 1
ATOM 784 N N . VAL A 1 93 ? -13.647 -6.984 -1.345 1.00 49.19 93 VAL A N 1
ATOM 785 C CA . VAL A 1 93 ? -13.371 -8.318 -0.799 1.00 49.19 93 VAL A CA 1
ATOM 786 C C . VAL A 1 93 ? -14.105 -8.457 0.525 1.00 49.19 93 VAL A C 1
ATOM 788 O O . VAL A 1 93 ? -13.670 -7.863 1.506 1.00 49.19 93 VAL A O 1
ATOM 791 N N . GLY A 1 94 ? -15.205 -9.231 0.518 1.00 39.84 94 GLY A N 1
ATOM 792 C CA . GLY A 1 94 ? -16.048 -9.628 1.661 1.00 39.84 94 GLY A CA 1
ATOM 793 C C . GLY A 1 94 ? -15.264 -9.831 2.964 1.00 39.84 94 GLY A C 1
ATOM 794 O O . GLY A 1 94 ? -14.140 -10.308 2.884 1.00 39.84 94 GLY A O 1
ATOM 795 N N . ARG A 1 95 ? -15.872 -9.441 4.111 1.00 36.00 95 ARG A N 1
ATOM 796 C CA . ARG A 1 95 ? -15.411 -9.518 5.528 1.00 36.00 95 ARG A CA 1
ATOM 797 C C . ARG A 1 95 ? -14.096 -10.277 5.723 1.00 36.00 95 ARG A C 1
ATOM 799 O O . ARG A 1 95 ? -14.043 -11.394 5.222 1.00 36.00 95 ARG A O 1
ATOM 806 N N . PRO A 1 96 ? -13.141 -9.8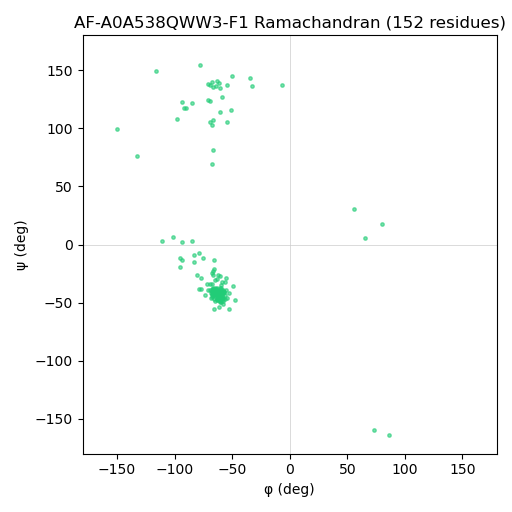14 6.563 1.00 39.69 96 PRO A N 1
ATOM 807 C CA . PRO A 1 96 ? -11.928 -10.579 6.825 1.00 39.69 96 PRO A CA 1
ATOM 808 C C . PRO A 1 96 ? -12.346 -11.969 7.290 1.00 39.69 96 PRO A C 1
ATOM 810 O O . PRO A 1 96 ? -12.880 -12.156 8.387 1.00 39.69 96 PRO A O 1
ATOM 813 N N . VAL A 1 97 ? -12.191 -12.936 6.392 1.00 37.88 97 VAL A N 1
ATOM 814 C CA . VAL A 1 97 ? -12.375 -14.326 6.723 1.00 37.88 97 VAL A CA 1
ATOM 815 C C . VAL A 1 97 ? -11.223 -14.585 7.670 1.00 37.88 97 VAL A C 1
ATOM 817 O O . VAL A 1 97 ? -10.062 -14.611 7.269 1.00 37.88 97 VAL A O 1
ATOM 820 N N . VAL A 1 98 ? -11.540 -14.724 8.953 1.00 49.00 98 VAL A N 1
ATOM 821 C CA . VAL A 1 98 ? -10.642 -15.334 9.926 1.00 49.00 98 VAL A CA 1
ATOM 822 C C . VAL A 1 98 ? -10.538 -16.816 9.548 1.00 49.00 98 VAL A C 1
ATOM 824 O O . VAL A 1 98 ? -11.090 -17.667 10.223 1.00 49.00 98 VAL A O 1
ATOM 827 N N . HIS A 1 99 ? -9.891 -17.124 8.422 1.00 37.25 99 HIS A N 1
ATOM 828 C CA . HIS A 1 99 ? -9.391 -18.446 8.059 1.00 37.25 99 HIS A CA 1
ATOM 829 C C . HIS A 1 99 ? -8.151 -18.280 7.177 1.00 37.25 99 HIS A C 1
ATOM 831 O O . HIS A 1 99 ? -8.248 -18.070 5.976 1.00 37.25 99 HIS A O 1
ATOM 837 N N . GLY A 1 100 ? -6.978 -18.425 7.792 1.00 44.56 100 GLY A N 1
ATOM 838 C CA . GLY A 1 100 ? -6.017 -19.450 7.376 1.00 44.56 100 GLY A CA 1
ATOM 839 C C . GLY A 1 100 ? -5.356 -19.381 5.995 1.00 44.56 100 GLY A C 1
ATOM 840 O O . GLY A 1 100 ? -4.623 -20.311 5.679 1.00 44.56 100 GLY A O 1
ATOM 841 N N . SER A 1 101 ? -5.542 -18.342 5.186 1.00 47.19 101 SER A N 1
ATOM 842 C CA . SER A 1 101 ? -4.619 -18.046 4.086 1.00 47.19 101 SER A CA 1
ATOM 843 C C . SER A 1 101 ? -3.657 -16.974 4.579 1.00 47.19 101 SER A C 1
ATOM 845 O O . SER A 1 101 ? -4.088 -15.844 4.800 1.00 47.19 101 SER A O 1
ATOM 847 N N . GLU A 1 102 ? -2.401 -17.360 4.822 1.00 48.19 102 GLU A N 1
ATOM 848 C CA . GLU A 1 102 ? -1.293 -16.460 5.179 1.00 48.19 102 GLU A CA 1
ATOM 849 C C . GLU A 1 102 ? -1.433 -15.095 4.501 1.00 48.19 102 GLU A C 1
ATOM 851 O O . GLU A 1 102 ? -1.719 -15.028 3.300 1.00 48.19 102 GLU A O 1
ATOM 856 N N . ALA A 1 103 ? -1.187 -14.016 5.251 1.00 56.03 103 ALA A N 1
ATOM 857 C CA . ALA A 1 103 ? -1.040 -12.698 4.641 1.00 56.03 103 ALA A CA 1
ATOM 858 C C . ALA A 1 103 ? -0.033 -12.795 3.472 1.00 56.03 103 ALA A C 1
ATOM 860 O O . ALA A 1 103 ? 0.916 -13.572 3.584 1.00 56.03 103 ALA A O 1
ATOM 861 N N . PRO A 1 104 ? -0.178 -12.056 2.358 1.00 54.97 104 PRO A N 1
ATOM 862 C CA . PRO A 1 104 ? 0.748 -12.142 1.223 1.00 54.97 104 PRO A CA 1
ATOM 863 C C . PRO A 1 104 ? 2.225 -12.047 1.636 1.00 54.97 104 PRO A C 1
ATOM 865 O O . PRO A 1 104 ? 3.065 -12.774 1.110 1.00 54.97 104 PRO A O 1
ATOM 868 N N . GLY A 1 105 ? 2.537 -11.241 2.653 1.00 58.88 105 GLY A N 1
ATOM 869 C CA . GLY A 1 105 ? 3.870 -11.152 3.237 1.00 58.88 105 GLY A CA 1
ATOM 870 C C . GLY A 1 105 ? 4.291 -12.395 4.019 1.00 58.88 105 GLY A C 1
ATOM 871 O O . GLY A 1 105 ? 5.463 -12.759 3.993 1.00 58.88 105 GLY A O 1
ATOM 872 N N . GLU A 1 106 ? 3.373 -13.084 4.695 1.00 71.50 106 GLU A N 1
ATOM 873 C CA . GLU A 1 106 ? 3.644 -14.409 5.259 1.00 71.50 106 GLU A CA 1
ATOM 874 C C . GLU A 1 106 ? 3.814 -15.459 4.155 1.00 71.50 106 GLU A C 1
ATOM 876 O O . GLU A 1 106 ? 4.762 -16.231 4.234 1.00 71.50 106 GLU A O 1
ATOM 881 N N . ALA A 1 107 ? 3.028 -15.403 3.073 1.00 68.06 107 ALA A N 1
ATOM 882 C CA . ALA A 1 107 ? 3.180 -16.278 1.907 1.00 68.06 107 ALA A CA 1
ATOM 883 C C . ALA A 1 107 ? 4.541 -16.111 1.227 1.00 68.06 107 ALA A C 1
ATOM 885 O O . ALA A 1 107 ? 5.195 -17.103 0.899 1.00 68.06 107 ALA A O 1
ATOM 886 N N . LEU A 1 108 ? 5.011 -14.871 1.087 1.00 74.38 108 LEU A N 1
ATOM 887 C CA . LEU A 1 108 ? 6.357 -14.562 0.611 1.00 74.38 108 LEU A CA 1
ATOM 888 C C . LEU A 1 108 ? 7.430 -15.012 1.608 1.00 74.38 108 LEU A C 1
ATOM 890 O O . LEU A 1 108 ? 8.463 -15.530 1.195 1.00 74.38 108 LEU A O 1
ATOM 894 N N . ARG A 1 109 ? 7.201 -14.874 2.922 1.00 81.38 109 ARG A N 1
ATOM 895 C CA . ARG A 1 109 ? 8.128 -15.382 3.952 1.00 81.38 109 ARG A CA 1
ATOM 896 C C . ARG A 1 109 ? 8.209 -16.904 3.947 1.00 81.38 109 ARG A C 1
ATOM 898 O O . ARG A 1 109 ? 9.303 -17.435 4.117 1.00 81.38 109 ARG A O 1
ATOM 905 N N . ARG A 1 110 ? 7.091 -17.603 3.758 1.00 85.12 110 ARG A N 1
ATOM 906 C CA . ARG A 1 110 ? 7.047 -19.059 3.615 1.00 85.12 110 ARG A CA 1
ATOM 907 C C . ARG A 1 110 ? 7.780 -19.487 2.353 1.00 85.12 110 ARG A C 1
ATOM 909 O O . ARG A 1 110 ? 8.675 -20.316 2.448 1.00 85.12 110 ARG A O 1
ATOM 916 N N . ASN A 1 111 ? 7.494 -18.855 1.216 1.00 80.69 111 ASN A N 1
ATOM 917 C CA . ASN A 1 111 ? 8.198 -19.126 -0.035 1.00 80.69 111 ASN A CA 1
ATOM 918 C C . ASN A 1 111 ? 9.714 -18.873 0.088 1.00 80.69 111 ASN A C 1
ATOM 920 O O . ASN A 1 111 ? 10.514 -19.699 -0.337 1.00 80.69 111 ASN A O 1
ATOM 924 N N . ALA A 1 112 ? 10.126 -17.786 0.749 1.00 87.94 112 ALA A N 1
ATOM 925 C CA . ALA A 1 112 ? 11.536 -17.514 1.019 1.00 87.94 112 ALA A CA 1
ATOM 926 C C . ALA A 1 112 ? 12.181 -18.592 1.909 1.00 87.94 112 ALA A C 1
ATOM 928 O O . ALA A 1 112 ? 13.315 -18.987 1.651 1.00 87.94 112 ALA A O 1
ATOM 929 N N . ARG A 1 113 ? 11.474 -19.094 2.934 1.00 93.06 113 ARG A N 1
ATOM 930 C CA . ARG A 1 113 ? 11.949 -20.212 3.772 1.00 93.06 113 ARG A CA 1
ATOM 931 C C . ARG A 1 113 ? 12.120 -21.4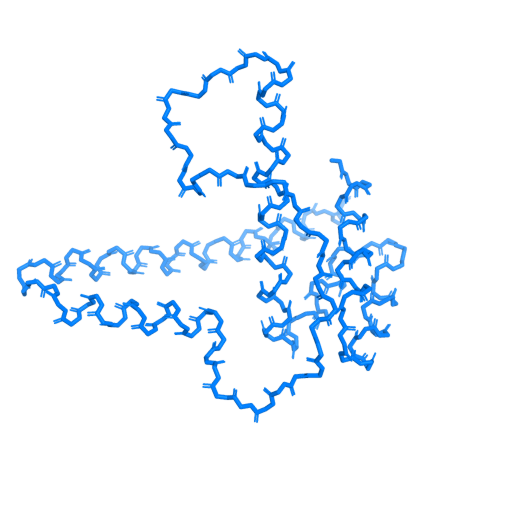92 2.954 1.00 93.06 113 ARG A C 1
ATOM 933 O O . ARG A 1 113 ? 13.175 -22.106 3.041 1.00 93.06 113 ARG A O 1
ATOM 940 N N . GLU A 1 114 ? 11.137 -21.839 2.128 1.00 91.88 114 GLU A N 1
ATOM 941 C CA . GLU A 1 114 ? 11.202 -23.002 1.233 1.00 91.88 114 GLU A CA 1
ATOM 942 C C . GLU A 1 114 ? 12.387 -22.898 0.262 1.00 91.88 114 GLU A C 1
ATOM 944 O O . GLU A 1 114 ? 13.146 -23.851 0.103 1.00 91.88 114 GLU A O 1
ATOM 949 N N . LEU A 1 115 ? 12.614 -21.722 -0.336 1.00 89.75 115 LEU A N 1
ATOM 950 C CA . LEU A 1 115 ? 13.774 -21.496 -1.199 1.00 89.75 115 LEU A CA 1
ATOM 951 C C . LEU A 1 115 ? 15.084 -21.723 -0.438 1.00 89.75 115 LEU A C 1
ATOM 953 O O . LEU A 1 115 ? 15.932 -22.466 -0.923 1.00 89.75 115 LEU A O 1
ATOM 957 N N . ILE A 1 116 ? 15.227 -21.163 0.768 1.00 93.44 116 ILE A N 1
ATOM 958 C CA . ILE A 1 116 ? 16.422 -21.345 1.609 1.00 93.44 116 ILE A CA 1
ATOM 959 C C . ILE A 1 116 ? 16.688 -22.826 1.907 1.00 93.44 116 ILE A C 1
ATOM 961 O O . ILE A 1 116 ? 17.842 -23.248 1.868 1.00 93.44 116 ILE A O 1
ATOM 965 N N . GLU A 1 117 ? 15.647 -23.622 2.155 1.00 92.62 117 GLU A N 1
ATOM 966 C CA . GLU A 1 117 ? 15.778 -25.062 2.422 1.00 92.62 117 GLU A CA 1
ATOM 967 C C . GLU A 1 117 ? 16.255 -25.869 1.202 1.00 92.62 117 GLU A C 1
ATOM 969 O O . GLU A 1 117 ? 16.849 -26.935 1.362 1.00 92.62 117 GLU A O 1
ATOM 974 N N . THR A 1 118 ? 16.033 -25.362 -0.013 1.00 93.88 118 THR A N 1
ATOM 975 C CA . THR A 1 118 ? 16.425 -26.033 -1.268 1.00 93.88 118 THR A CA 1
ATOM 976 C C . THR A 1 118 ? 17.780 -25.588 -1.825 1.00 93.88 118 THR A C 1
ATOM 978 O O . THR A 1 118 ? 18.311 -26.227 -2.737 1.00 93.88 118 THR A O 1
ATOM 981 N N . ILE A 1 119 ? 18.365 -24.512 -1.291 1.00 91.44 119 ILE A N 1
ATOM 982 C CA . ILE A 1 119 ? 19.661 -23.987 -1.734 1.00 91.44 119 ILE A CA 1
ATOM 983 C C . ILE A 1 119 ? 20.799 -24.932 -1.308 1.00 91.44 119 ILE A C 1
ATOM 985 O O . ILE A 1 119 ? 20.845 -25.433 -0.185 1.00 91.44 119 ILE A O 1
ATOM 989 N N . ALA A 1 120 ? 21.764 -25.159 -2.205 1.00 91.69 120 ALA A N 1
ATOM 990 C CA . ALA A 1 120 ? 22.955 -25.946 -1.893 1.00 91.69 120 ALA A CA 1
ATOM 991 C C . ALA A 1 120 ? 23.786 -25.273 -0.788 1.00 91.69 120 ALA A C 1
ATOM 993 O O . ALA A 1 120 ? 23.987 -24.061 -0.804 1.00 91.69 120 ALA A O 1
ATOM 994 N N . ALA A 1 121 ? 24.352 -26.059 0.133 1.00 92.75 121 ALA A N 1
ATOM 995 C CA . ALA A 1 121 ? 25.061 -25.525 1.302 1.00 92.75 121 ALA A CA 1
ATOM 996 C C . ALA A 1 121 ? 26.201 -24.540 0.966 1.00 92.75 121 ALA A C 1
ATOM 998 O O . ALA A 1 121 ? 26.482 -23.639 1.752 1.00 92.75 121 ALA A O 1
ATOM 999 N N . ILE A 1 122 ? 26.832 -24.687 -0.205 1.00 91.50 122 ILE A N 1
ATOM 1000 C CA . ILE A 1 122 ? 27.892 -23.788 -0.689 1.00 91.50 122 ILE A CA 1
ATOM 1001 C C . ILE A 1 122 ? 27.388 -22.370 -1.007 1.00 91.50 122 ILE A C 1
ATOM 1003 O O . ILE A 1 122 ? 28.147 -21.415 -0.883 1.00 91.50 122 ILE A O 1
ATOM 1007 N N . GLU A 1 123 ? 26.107 -22.225 -1.345 1.00 91.69 123 GLU A N 1
ATOM 1008 C CA . GLU A 1 123 ? 25.477 -20.953 -1.716 1.00 91.69 123 GLU A CA 1
ATOM 1009 C C . GLU A 1 123 ? 24.819 -20.240 -0.517 1.00 91.69 123 GLU A C 1
ATOM 1011 O O . GLU A 1 123 ? 24.504 -19.050 -0.591 1.00 91.69 123 GLU A O 1
ATOM 1016 N N . LEU A 1 124 ? 24.637 -20.930 0.619 1.00 91.88 124 LEU A N 1
ATOM 1017 C CA . LEU A 1 124 ? 24.019 -20.357 1.824 1.00 91.88 124 LEU A CA 1
ATOM 1018 C C . LEU A 1 124 ? 24.736 -19.102 2.362 1.00 91.88 124 LEU A C 1
ATOM 1020 O O . LEU A 1 124 ? 24.035 -18.154 2.721 1.00 91.88 124 LEU A O 1
ATOM 1024 N N . PRO A 1 125 ? 26.084 -19.016 2.402 1.00 93.12 125 PRO A N 1
ATOM 1025 C CA . PRO A 1 125 ? 26.765 -17.803 2.859 1.00 93.12 125 PRO A CA 1
ATOM 1026 C C . PRO A 1 125 ? 26.428 -16.570 2.007 1.00 93.12 125 PRO A C 1
ATOM 1028 O O . PRO A 1 125 ? 26.218 -15.484 2.546 1.00 93.12 125 PRO A O 1
ATOM 1031 N N . THR A 1 126 ? 26.315 -16.743 0.687 1.00 91.25 126 THR A N 1
ATOM 1032 C CA . THR A 1 126 ? 25.940 -15.672 -0.248 1.00 91.25 126 THR A CA 1
ATOM 1033 C C . THR A 1 126 ? 24.497 -15.224 -0.020 1.00 91.25 126 THR A C 1
ATOM 1035 O O . THR A 1 126 ? 24.222 -14.024 0.036 1.00 91.25 126 THR A O 1
ATOM 1038 N N . ALA A 1 127 ? 23.577 -16.176 0.169 1.00 90.62 127 ALA A N 1
ATOM 1039 C CA . ALA A 1 127 ? 22.180 -15.877 0.477 1.00 90.62 127 ALA A CA 1
ATOM 1040 C C . ALA A 1 127 ? 22.037 -15.100 1.798 1.00 90.62 127 ALA A C 1
ATOM 1042 O O . ALA A 1 127 ? 21.312 -14.107 1.851 1.00 90.62 127 ALA A O 1
ATOM 1043 N N . ILE A 1 128 ? 22.766 -15.500 2.847 1.00 92.69 128 ILE A N 1
ATOM 1044 C CA . ILE A 1 128 ? 22.780 -14.800 4.141 1.00 92.69 128 ILE A CA 1
ATOM 1045 C C . ILE A 1 128 ? 23.269 -13.358 3.969 1.00 92.69 128 ILE A C 1
ATOM 1047 O O . ILE A 1 128 ? 22.577 -12.437 4.399 1.00 92.69 128 ILE A O 1
ATOM 1051 N N . ALA A 1 129 ? 24.397 -13.149 3.284 1.00 93.25 129 ALA A N 1
ATOM 1052 C CA . ALA A 1 129 ? 24.947 -11.812 3.056 1.00 93.25 129 ALA A CA 1
ATOM 1053 C C . ALA A 1 129 ? 23.956 -10.893 2.320 1.00 93.25 129 ALA A C 1
ATOM 1055 O O . ALA A 1 129 ? 23.801 -9.719 2.662 1.00 93.25 129 ALA A O 1
ATOM 1056 N N . PHE A 1 130 ? 23.236 -11.429 1.331 1.00 90.81 130 PHE A N 1
ATOM 1057 C CA . PHE A 1 130 ? 22.221 -10.669 0.608 1.00 90.81 130 PHE A CA 1
ATOM 1058 C C . PHE A 1 130 ? 21.014 -10.314 1.490 1.00 90.81 130 PHE A C 1
ATOM 1060 O O . PHE A 1 130 ? 20.541 -9.178 1.464 1.00 90.81 130 PHE A O 1
ATOM 1067 N N . LEU A 1 131 ? 20.532 -11.249 2.313 1.00 93.56 131 LEU A N 1
ATOM 1068 C CA . LEU A 1 131 ? 19.429 -10.997 3.244 1.00 93.56 131 LEU A CA 1
ATOM 1069 C C . LEU A 1 131 ? 19.808 -9.971 4.325 1.00 93.56 131 LEU A C 1
ATOM 1071 O O . LEU A 1 131 ? 18.989 -9.119 4.676 1.00 93.56 131 LEU A O 1
ATOM 1075 N N . GLU A 1 132 ? 21.046 -10.005 4.820 1.00 91.62 132 GLU A N 1
ATOM 1076 C CA . GLU A 1 132 ? 21.583 -8.991 5.734 1.00 91.62 132 GLU A CA 1
ATOM 1077 C C . GLU A 1 132 ? 21.656 -7.612 5.071 1.00 91.62 132 GLU A C 1
ATOM 1079 O O . GLU A 1 132 ? 21.199 -6.628 5.658 1.00 91.62 132 GLU A O 1
ATOM 1084 N N . PHE A 1 133 ? 22.131 -7.540 3.824 1.00 91.75 133 PHE A N 1
ATOM 1085 C CA . PHE A 1 133 ? 22.130 -6.304 3.041 1.00 91.75 133 PHE A CA 1
ATOM 1086 C C . PHE A 1 133 ? 20.716 -5.729 2.876 1.00 91.75 133 PHE A C 1
ATOM 1088 O O . PHE A 1 133 ? 20.494 -4.539 3.113 1.00 91.75 133 PHE A O 1
ATOM 1095 N N . LEU A 1 134 ? 19.733 -6.566 2.524 1.00 87.88 134 LEU A N 1
ATOM 1096 C CA . LEU A 1 134 ? 18.337 -6.138 2.403 1.00 87.88 134 LEU A CA 1
ATOM 1097 C C . LEU A 1 134 ? 17.773 -5.632 3.737 1.00 87.88 134 LEU A C 1
ATOM 1099 O O . LEU A 1 134 ? 17.075 -4.616 3.763 1.00 87.88 134 LEU A O 1
ATOM 1103 N N . LYS A 1 135 ? 18.102 -6.297 4.852 1.00 84.88 135 LYS A N 1
ATOM 1104 C CA . LYS A 1 135 ? 17.713 -5.853 6.197 1.00 84.88 135 LYS A CA 1
ATOM 1105 C C . LYS A 1 135 ? 18.294 -4.471 6.503 1.00 84.88 135 LYS A C 1
ATOM 1107 O O . LYS A 1 135 ? 17.534 -3.586 6.891 1.00 84.88 135 LYS A O 1
ATOM 1112 N N . GLN A 1 13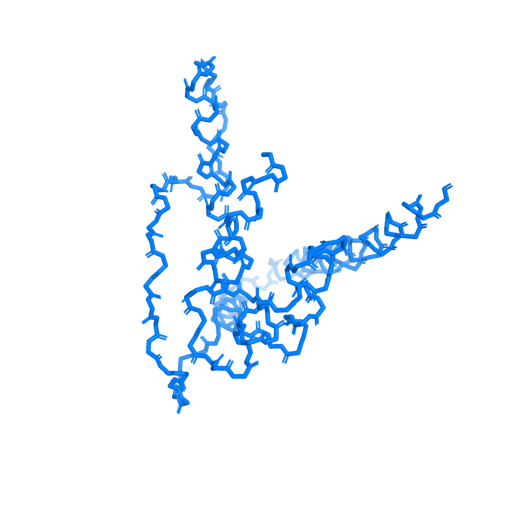6 ? 19.593 -4.272 6.283 1.00 84.88 136 GLN A N 1
ATOM 1113 C CA . GLN A 1 136 ? 20.282 -2.996 6.501 1.00 84.88 136 GLN A CA 1
ATOM 1114 C C . GLN A 1 136 ? 19.641 -1.870 5.675 1.00 84.88 136 GLN A C 1
ATOM 1116 O O . GLN A 1 136 ? 19.249 -0.841 6.222 1.00 84.88 136 GLN A O 1
ATOM 1121 N N . ARG A 1 137 ? 19.420 -2.111 4.377 1.00 84.19 137 ARG A N 1
ATOM 1122 C CA . ARG A 1 137 ? 18.816 -1.132 3.467 1.00 84.19 137 ARG A CA 1
ATOM 1123 C C . ARG A 1 137 ? 17.387 -0.762 3.859 1.00 84.19 137 ARG A C 1
ATOM 1125 O O . ARG A 1 137 ? 17.000 0.393 3.726 1.00 84.19 137 ARG A O 1
ATOM 1132 N N . SER A 1 138 ? 16.593 -1.722 4.337 1.00 70.50 138 SER A N 1
ATOM 1133 C CA . SER A 1 138 ? 15.223 -1.445 4.789 1.00 70.50 138 SER A CA 1
ATOM 1134 C C . SER A 1 138 ? 15.194 -0.516 6.006 1.00 70.50 138 SER A C 1
ATOM 1136 O O . SER A 1 138 ? 14.360 0.383 6.062 1.00 70.50 138 SER A O 1
ATOM 1138 N N . VAL A 1 139 ? 16.141 -0.686 6.935 1.00 77.38 139 VAL A N 1
ATOM 1139 C CA . VAL A 1 139 ? 16.304 0.181 8.110 1.00 77.38 139 VAL A CA 1
ATOM 1140 C C . VAL A 1 139 ? 16.749 1.578 7.684 1.00 77.38 139 VAL A C 1
ATOM 1142 O O . VAL A 1 139 ? 16.206 2.564 8.167 1.00 77.38 139 VAL A O 1
ATOM 1145 N N . GLU A 1 140 ? 17.681 1.671 6.736 1.00 73.25 140 GLU A N 1
ATOM 1146 C CA . GLU A 1 140 ? 18.141 2.952 6.189 1.00 73.25 140 GLU A CA 1
ATOM 1147 C C . GLU A 1 140 ? 17.048 3.689 5.402 1.00 73.25 140 GLU A C 1
ATOM 1149 O O . GLU A 1 140 ? 16.947 4.908 5.496 1.00 73.25 140 GLU A O 1
ATOM 1154 N N . GLN A 1 141 ? 16.207 2.975 4.645 1.00 66.38 141 GLN A N 1
ATOM 1155 C CA . GLN A 1 141 ? 15.057 3.574 3.959 1.00 66.38 141 GLN A CA 1
ATOM 1156 C C . GLN A 1 141 ? 14.011 4.085 4.953 1.00 66.38 141 GLN A C 1
ATOM 1158 O O . GLN A 1 141 ? 13.507 5.185 4.770 1.00 66.38 141 GLN A O 1
ATOM 1163 N N . LEU A 1 142 ? 13.724 3.327 6.015 1.00 60.69 142 LEU A N 1
ATOM 1164 C CA . LEU A 1 142 ? 12.817 3.766 7.079 1.00 60.69 142 LEU A CA 1
ATOM 1165 C C . LEU A 1 142 ? 13.357 5.001 7.817 1.00 60.69 142 LEU A C 1
ATOM 1167 O O . LEU A 1 142 ? 12.592 5.914 8.094 1.00 60.69 142 LEU A O 1
ATOM 1171 N N . ALA A 1 143 ? 14.665 5.057 8.084 1.00 64.00 143 ALA A N 1
ATOM 1172 C CA . ALA A 1 143 ? 15.295 6.214 8.720 1.00 64.00 143 ALA A CA 1
ATOM 1173 C C . ALA A 1 143 ? 15.280 7.467 7.824 1.00 64.00 143 ALA A C 1
ATOM 1175 O O . ALA A 1 143 ? 15.000 8.556 8.313 1.00 64.00 143 ALA A O 1
ATOM 1176 N N . ARG A 1 144 ? 15.520 7.322 6.512 1.00 58.28 144 ARG A N 1
ATOM 1177 C CA . ARG A 1 144 ? 15.428 8.443 5.555 1.00 58.28 144 ARG A CA 1
ATOM 1178 C C . ARG A 1 144 ? 14.005 8.965 5.391 1.00 58.28 144 ARG A C 1
ATOM 1180 O O . ARG A 1 144 ? 13.817 10.172 5.305 1.00 58.28 144 ARG A O 1
ATOM 1187 N N . ASP A 1 145 ? 13.020 8.068 5.368 1.00 53.00 145 ASP A N 1
ATOM 1188 C CA . ASP A 1 145 ? 11.608 8.452 5.303 1.00 53.00 145 ASP A CA 1
ATOM 1189 C C . ASP A 1 145 ? 1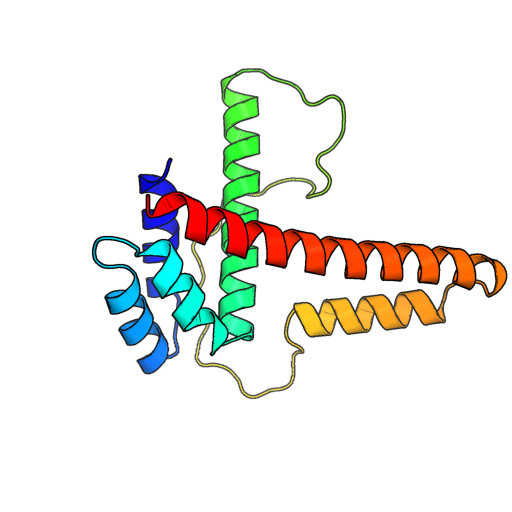1.174 9.246 6.558 1.00 53.00 145 ASP A C 1
ATOM 1191 O O . ASP A 1 145 ? 10.295 10.100 6.447 1.00 53.00 145 ASP A O 1
ATOM 1195 N N . ASP A 1 146 ? 11.786 8.995 7.725 1.00 54.75 146 ASP A N 1
ATOM 1196 C CA . ASP A 1 146 ? 11.561 9.763 8.961 1.00 54.75 146 ASP A CA 1
ATOM 1197 C C . ASP A 1 146 ? 12.299 11.125 8.958 1.00 54.75 146 ASP A C 1
ATOM 1199 O O . ASP A 1 146 ? 11.736 12.120 9.415 1.00 54.75 146 ASP A O 1
ATOM 1203 N N . GLU A 1 147 ? 13.525 11.205 8.419 1.00 55.28 147 GLU A N 1
ATOM 1204 C CA . GLU A 1 147 ? 14.316 12.452 8.326 1.00 55.28 147 GLU A CA 1
ATOM 1205 C C . GLU A 1 147 ? 13.753 13.456 7.300 1.00 55.28 147 GLU A C 1
ATOM 1207 O O . GLU A 1 147 ? 13.712 14.662 7.566 1.00 55.28 147 GLU A O 1
ATOM 1212 N N . ASP A 1 148 ? 13.264 12.982 6.148 1.00 52.69 148 ASP A N 1
ATOM 1213 C CA . ASP A 1 148 ? 12.618 13.835 5.137 1.00 52.69 148 ASP A CA 1
ATOM 1214 C C . ASP A 1 148 ? 11.276 14.425 5.634 1.00 52.69 148 ASP A C 1
ATOM 1216 O O . ASP A 1 148 ? 10.836 15.471 5.147 1.00 52.69 148 ASP A O 1
ATOM 1220 N N . ASP A 1 149 ? 10.624 13.800 6.625 1.00 51.97 149 ASP A N 1
ATOM 1221 C CA . ASP A 1 149 ? 9.381 14.304 7.232 1.00 51.97 149 ASP A CA 1
ATOM 1222 C C . ASP A 1 149 ? 9.645 15.416 8.280 1.00 51.97 149 ASP A C 1
ATOM 1224 O O . ASP A 1 149 ? 8.805 16.303 8.461 1.00 51.97 149 ASP A O 1
ATOM 1228 N N . ASP A 1 150 ? 10.830 15.433 8.911 1.00 48.84 150 ASP A N 1
ATOM 1229 C CA . ASP A 1 150 ? 11.269 16.477 9.861 1.00 48.84 150 ASP A CA 1
ATOM 1230 C C . ASP A 1 150 ? 11.757 17.750 9.135 1.00 48.84 150 ASP A C 1
ATOM 1232 O O . ASP A 1 150 ? 11.414 18.874 9.506 1.00 48.84 150 ASP A O 1
ATOM 1236 N N . MET A 1 151 ? 12.461 17.589 8.009 1.00 54.34 151 MET A N 1
ATOM 1237 C CA . MET A 1 151 ? 12.975 18.704 7.194 1.00 54.34 151 MET A CA 1
ATOM 1238 C C . MET A 1 151 ? 11.902 19.422 6.354 1.00 54.34 15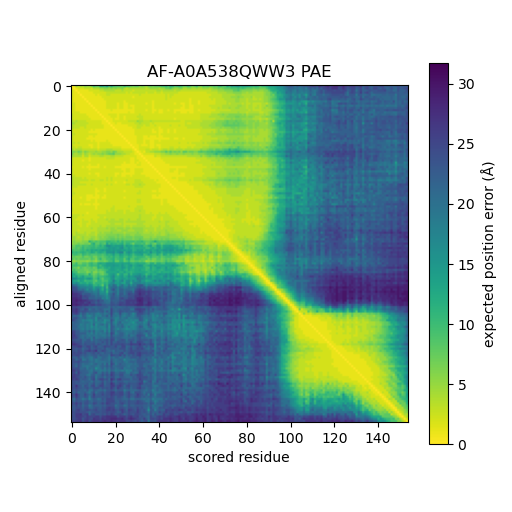1 MET A C 1
ATOM 1240 O O . MET A 1 151 ? 12.153 20.504 5.824 1.00 54.34 151 MET A O 1
ATOM 1244 N N . GLY A 1 152 ? 10.695 18.857 6.237 1.00 49.62 152 GLY A N 1
ATOM 1245 C CA . GLY A 1 152 ? 9.546 19.472 5.558 1.00 49.62 152 GLY A CA 1
ATOM 1246 C C . GLY A 1 152 ? 8.710 20.430 6.424 1.00 49.62 152 GLY A C 1
ATOM 1247 O O . GLY A 1 152 ? 7.668 20.906 5.959 1.00 49.62 152 GLY A O 1
ATOM 1248 N N . GLN A 1 153 ? 9.112 20.680 7.678 1.00 52.31 153 GLN A N 1
ATOM 1249 C CA . GLN A 1 153 ? 8.398 21.532 8.647 1.00 52.31 153 GLN A CA 1
ATOM 1250 C C . GLN A 1 153 ? 9.101 22.859 8.999 1.00 52.31 153 GLN A C 1
ATOM 1252 O O . GLN A 1 153 ? 8.551 23.621 9.800 1.00 52.31 153 GLN A O 1
ATOM 1257 N N . LEU A 1 154 ? 10.244 23.174 8.378 1.00 38.44 154 LEU A N 1
ATOM 1258 C CA . LEU A 1 154 ? 10.917 24.483 8.460 1.00 38.44 154 LEU A CA 1
ATOM 1259 C C . LEU A 1 154 ? 10.669 25.326 7.201 1.00 38.44 154 LEU A C 1
ATOM 1261 O O . LEU A 1 154 ? 10.606 26.568 7.346 1.00 38.44 154 LEU A O 1
#

Sequence (154 aa):
SSREQYRWMERFVGSVLDEPLRERLIISIDGKGAFRRFKDVLLAYPAERERWFSYRADLLHWHIAQWLEQHEITAINDPPWGIVEPPQELPAVGRPVVHGSEAPGEALRRNARELIETIAAIELPTAIAFLEFLKQRSVEQLARDDEDDDMGQL

Foldseek 3Di:
DVVVVLVLLVLLLVLDPPPVLSVQLVVLCPDPCSVVSNLVSCVVPVLSNVVSVVLVVLVVVVVVVVVCVVVVHDDPDADPVHDRDDRDRRPSPPDPPPDDDDRVVVVVVVVVVVVLVPDDPVCNVVVVVVVVVVVVVVVVVVVVVVVVVVVVPD

Radius of gyration: 18.81 Å; Cα contacts (8 Å, |Δi|>4): 62; chains: 1; bounding box: 44×50×41 Å

Secondary structure (DSSP, 8-state):
-HHHHHHHHHHHHHH---HHHHHHHHHHTSSTTHHHHHHHHHHT-HHHHHHHHHHHHHHHHHHHHHHHHHTTPPPSS--TT-SPPP--------S---S----HHHHHHHHHHHHHHHS-TTTHHHHHHHHHHHHHHHHHHHHHHHHHHHGGG-

pLDDT: mean 79.82, std 15.98, range [36.0, 95.5]

Nearest PDB structures (foldseek):
  6cy1-assembly1_A  TM=3.845E-01  e=4.330E+00  Elizabethkingia anophelis NUHP1
  4kzg-assembly8_H  TM=3.726E-01  e=6.138E+00  Danio rerio

Solvent-accessible surface area (backbone atoms only — not comparable to full-atom values): 9143 Å² total; per-residue (Å²): 104,75,70,54,57,48,52,51,50,54,54,49,42,72,30,47,60,55,60,76,57,27,56,53,41,59,59,26,52,60,65,90,62,16,72,58,43,37,52,58,59,28,70,81,34,63,69,62,35,50,52,49,53,52,55,51,48,51,46,49,52,32,52,51,52,53,51,30,60,76,67,72,53,79,73,94,61,81,59,96,82,57,86,69,63,81,79,73,79,73,69,70,59,71,64,91,70,93,64,94,69,65,55,71,69,49,46,50,49,50,52,53,52,54,51,60,74,70,53,57,79,87,52,47,65,60,53,51,54,52,54,50,50,52,52,52,50,53,54,51,51,55,52,48,61,54,51,59,60,60,69,72,76,120